Protein AF-A0A836N8N9-F1 (afdb_monomer)

Sequence (102 aa):
MRPVQILYTYSDAGNSVFLVVDHLPWTDSDKINWYLKHQNEIKNQHPLPEGSWHTWYVIDIGNGFTDYKKYIEGPYEDLYCFPTIKSNDNCIVKNYLMVINE

InterPro domains:
  IPR010351 Protein of unknown function DUF943 [PF06092] (2-101)

Organism: NCBI:txid1444044

Solvent-accessible surface area (backbone atoms only — not comparable to full-atom values): 6120 Å² total; per-residue (Å²): 134,82,84,70,46,80,78,46,76,49,64,79,83,71,43,44,36,38,41,30,19,76,53,74,58,90,48,70,69,49,38,52,52,51,45,70,74,41,44,67,59,56,42,69,78,52,76,67,74,83,93,59,67,36,36,40,37,34,29,39,35,83,94,43,67,35,39,67,72,68,38,74,81,48,77,86,67,65,64,48,69,46,84,87,47,87,53,70,52,28,19,29,61,67,41,75,78,45,78,47,81,84

Secondary structure (DSSP, 8-state):
-PPP-EEEEEE-SSSEEEEEES---SSHHHHHHHHHHHHHHHHHHSPPPTTS--EEEEEE-TT--B-HHHHHTSS---EEE-TT--SS--EEE--EEEEEE-

Nearest PDB structures (foldseek):
  4hlb-assembly1_A  TM=4.826E-01  e=5.111E-01  Desulfovibrio piger ATCC 29098
  3fov-assembly1_A  TM=3.733E-01  e=1.764E+00  Rhodopseudomonas palustris CGA009
  5opt-assembly1_m  TM=4.223E-01  e=2.608E+00  Trypanosoma cruzi strain CL Brener
  6p94-assembly1_A  TM=2.368E-01  e=3.385E+00  Homo sapiens

Structure (mmCIF, N/CA/C/O backbone):
data_AF-A0A836N8N9-F1
#
_entry.id   AF-A0A836N8N9-F1
#
loop_
_atom_site.group_PDB
_atom_site.id
_atom_site.type_symbol
_atom_site.label_atom_id
_atom_site.label_alt_id
_atom_site.label_comp_id
_atom_site.label_asym_id
_atom_site.label_entity_id
_atom_site.label_seq_id
_atom_site.pdbx_PDB_ins_code
_atom_site.Cartn_x
_atom_site.Cartn_y
_atom_site.Cartn_z
_atom_site.occupancy
_atom_site.B_iso_or_equiv
_atom_site.auth_seq_id
_atom_site.auth_comp_id
_atom_site.auth_asym_id
_atom_site.auth_atom_id
_atom_site.pdbx_PDB_model_num
ATOM 1 N N . MET A 1 1 ? -14.215 -16.857 0.530 1.00 68.81 1 MET A N 1
ATOM 2 C CA . MET A 1 1 ? -13.331 -15.811 -0.032 1.00 68.81 1 MET A CA 1
ATOM 3 C C . MET A 1 1 ? -11.886 -16.202 0.221 1.00 68.81 1 MET A C 1
ATOM 5 O O . MET A 1 1 ? -11.614 -16.761 1.278 1.00 68.81 1 MET A O 1
ATOM 9 N N . ARG A 1 2 ? -10.989 -15.961 -0.743 1.00 88.38 2 ARG A N 1
ATOM 10 C CA . ARG A 1 2 ? -9.547 -16.200 -0.578 1.00 88.38 2 ARG A CA 1
ATOM 11 C C . ARG A 1 2 ? -8.966 -15.152 0.388 1.00 88.38 2 ARG A C 1
ATOM 13 O O . ARG A 1 2 ? -9.347 -13.987 0.250 1.00 88.38 2 ARG A O 1
ATOM 20 N N . PRO A 1 3 ? -8.096 -15.530 1.346 1.00 91.69 3 PRO A N 1
ATOM 21 C CA . PRO A 1 3 ? -7.409 -14.564 2.202 1.00 91.69 3 PRO A CA 1
ATOM 22 C C . PRO A 1 3 ? -6.671 -13.525 1.359 1.00 91.69 3 PRO A C 1
ATOM 24 O O . PRO A 1 3 ? -6.042 -13.898 0.372 1.00 91.69 3 PRO A O 1
ATOM 27 N N . VAL A 1 4 ? -6.777 -12.253 1.736 1.00 95.06 4 VAL A N 1
ATOM 28 C CA . VAL A 1 4 ? -5.991 -11.168 1.132 1.00 95.06 4 VAL A CA 1
ATOM 29 C C . VAL A 1 4 ? -4.552 -11.284 1.615 1.00 95.06 4 VAL A C 1
ATOM 31 O O . VAL A 1 4 ? -4.322 -11.484 2.809 1.00 95.06 4 VAL A O 1
ATOM 34 N N . GLN A 1 5 ? -3.601 -11.143 0.702 1.00 94.56 5 GLN A N 1
ATOM 35 C CA . GLN A 1 5 ? -2.178 -11.099 0.999 1.00 94.56 5 GLN A CA 1
ATOM 36 C C . GLN A 1 5 ? -1.661 -9.677 0.809 1.00 94.56 5 GLN A C 1
ATOM 38 O O . GLN A 1 5 ? -1.833 -9.088 -0.255 1.00 94.56 5 GLN A O 1
ATOM 43 N N . ILE A 1 6 ? -0.998 -9.140 1.835 1.00 94.56 6 ILE A N 1
ATOM 44 C CA . ILE A 1 6 ? -0.216 -7.907 1.716 1.00 94.56 6 ILE A CA 1
ATOM 45 C C . ILE A 1 6 ? 1.162 -8.313 1.195 1.00 94.56 6 ILE A C 1
ATOM 47 O O . ILE A 1 6 ? 1.919 -8.998 1.879 1.00 94.56 6 ILE A O 1
ATOM 51 N N . LEU A 1 7 ? 1.453 -7.942 -0.047 1.00 95.38 7 LEU A N 1
ATOM 52 C CA . LEU A 1 7 ? 2.665 -8.331 -0.765 1.00 95.38 7 LEU A CA 1
ATOM 53 C C . LEU A 1 7 ? 3.815 -7.359 -0.508 1.00 95.38 7 LEU A C 1
ATOM 55 O O . LEU A 1 7 ? 4.981 -7.750 -0.532 1.00 95.38 7 LEU A O 1
ATOM 59 N N . TYR A 1 8 ? 3.489 -6.086 -0.291 1.00 94.62 8 TYR A N 1
ATOM 60 C CA . TYR A 1 8 ? 4.471 -5.041 -0.057 1.00 94.62 8 TYR A CA 1
ATOM 61 C C . TYR A 1 8 ? 3.847 -3.867 0.694 1.00 94.62 8 TYR A C 1
ATOM 63 O O . TYR A 1 8 ? 2.707 -3.490 0.421 1.00 94.62 8 TYR A O 1
ATOM 71 N N . THR A 1 9 ? 4.617 -3.262 1.596 1.00 92.56 9 THR A N 1
ATOM 72 C CA . THR A 1 9 ? 4.223 -2.033 2.286 1.00 92.56 9 THR A CA 1
ATOM 73 C C . THR A 1 9 ? 5.284 -0.967 2.090 1.00 92.56 9 THR A C 1
ATOM 75 O O . THR A 1 9 ? 6.482 -1.238 2.189 1.00 92.56 9 THR A O 1
ATOM 78 N N . TYR A 1 10 ? 4.843 0.261 1.852 1.00 92.19 10 TYR A N 1
ATOM 79 C CA . TYR A 1 10 ? 5.718 1.414 1.717 1.00 92.19 10 TYR A CA 1
ATOM 80 C C . TYR A 1 10 ? 5.122 2.629 2.413 1.00 92.19 10 TYR A C 1
ATOM 82 O O . TYR A 1 10 ? 3.937 2.899 2.272 1.00 92.19 10 TYR A O 1
ATOM 90 N N . SER A 1 11 ? 5.950 3.380 3.131 1.00 89.12 11 SER A N 1
ATOM 91 C CA . SER A 1 11 ? 5.607 4.718 3.603 1.00 89.12 11 SER A CA 1
ATOM 92 C C . SER A 1 11 ? 6.510 5.724 2.910 1.00 89.12 11 SER A C 1
ATOM 94 O O . SER A 1 11 ? 7.715 5.493 2.781 1.00 89.12 11 SER A O 1
ATOM 96 N N . ASP A 1 12 ? 5.939 6.854 2.502 1.00 86.44 12 ASP A N 1
ATOM 97 C CA . ASP A 1 12 ? 6.695 7.977 1.943 1.00 86.44 12 ASP A CA 1
ATOM 98 C C . ASP A 1 12 ? 7.464 8.784 3.008 1.00 86.44 12 ASP A C 1
ATOM 100 O O . ASP A 1 12 ? 8.061 9.810 2.688 1.00 86.44 12 ASP A O 1
ATOM 104 N N . ALA A 1 13 ? 7.467 8.310 4.263 1.00 80.56 13 ALA A N 1
ATOM 105 C CA . ALA A 1 13 ? 7.972 8.994 5.455 1.00 80.56 13 ALA A CA 1
ATOM 106 C C . ALA A 1 13 ? 7.257 10.319 5.784 1.00 80.56 13 ALA A C 1
ATOM 108 O O . ALA A 1 13 ? 7.682 11.040 6.687 1.00 80.56 13 ALA A O 1
ATOM 109 N N . GLY A 1 14 ? 6.176 10.632 5.071 1.00 83.19 14 GLY A N 1
ATOM 110 C CA . GLY A 1 14 ? 5.227 11.676 5.407 1.00 83.19 14 GLY A CA 1
ATOM 111 C C . GLY A 1 14 ? 3.965 11.051 5.982 1.00 83.19 14 GLY A C 1
ATOM 112 O O . GLY A 1 14 ? 4.005 10.336 6.982 1.00 83.19 14 GLY A O 1
ATOM 113 N N . ASN A 1 15 ? 2.848 11.327 5.318 1.00 87.88 15 ASN A N 1
ATOM 114 C CA . ASN A 1 15 ? 1.517 10.943 5.772 1.00 87.88 15 ASN A CA 1
ATOM 115 C C . ASN A 1 15 ? 0.902 9.846 4.896 1.00 87.88 15 ASN A C 1
ATOM 117 O O . ASN A 1 15 ? -0.282 9.562 5.042 1.00 87.88 15 ASN A O 1
ATOM 121 N N . SER A 1 16 ? 1.646 9.257 3.953 1.00 90.44 16 SER A N 1
ATOM 122 C CA . SER A 1 16 ? 1.106 8.229 3.061 1.00 90.44 16 SER A CA 1
ATOM 123 C C . SER A 1 16 ? 1.681 6.862 3.395 1.00 90.44 16 SER A C 1
ATOM 125 O O . SER A 1 16 ? 2.899 6.683 3.491 1.00 90.44 16 SER A O 1
ATOM 127 N N . VAL A 1 17 ? 0.802 5.868 3.484 1.00 91.75 17 VAL A N 1
ATOM 128 C CA . VAL A 1 17 ? 1.182 4.457 3.530 1.00 91.75 17 VAL A CA 1
ATOM 129 C C . VAL A 1 17 ? 0.495 3.709 2.410 1.00 91.75 17 VAL A C 1
ATOM 131 O O . VAL A 1 17 ? -0.696 3.863 2.179 1.00 91.75 17 VAL A O 1
ATOM 134 N N . PHE A 1 18 ? 1.252 2.874 1.721 1.00 94.69 18 PHE A N 1
ATOM 135 C CA . PHE A 1 18 ? 0.818 2.080 0.592 1.00 94.69 18 PHE A CA 1
ATOM 136 C C . PHE A 1 18 ? 0.867 0.611 0.979 1.00 94.69 18 PHE A C 1
ATOM 138 O O . PHE A 1 18 ? 1.932 0.102 1.320 1.00 94.69 18 PHE A O 1
ATOM 14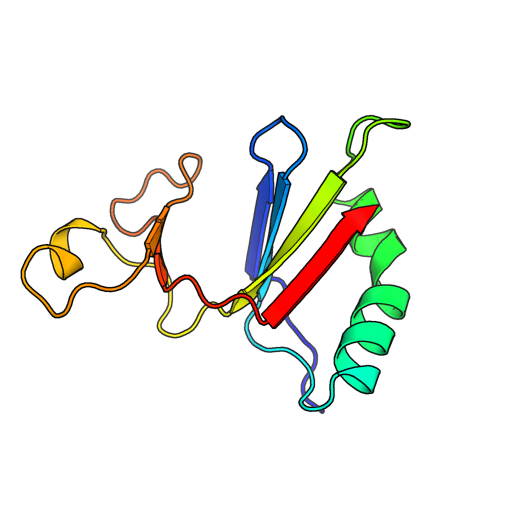5 N N . LEU A 1 19 ? -0.281 -0.055 0.911 1.00 95.81 19 LEU A N 1
ATOM 146 C CA . LEU A 1 19 ? -0.431 -1.494 1.083 1.00 95.81 19 LEU A CA 1
ATOM 147 C C . LEU A 1 19 ? -0.697 -2.099 -0.291 1.00 95.81 19 LEU A C 1
ATOM 149 O O . LEU A 1 19 ? -1.782 -1.927 -0.847 1.00 95.81 19 LEU A O 1
ATOM 153 N N . VAL A 1 20 ? 0.293 -2.787 -0.848 1.00 97.06 20 VAL A N 1
ATOM 154 C CA . VAL A 1 20 ? 0.149 -3.507 -2.114 1.00 97.06 20 VAL A CA 1
ATOM 155 C C . VAL A 1 20 ? -0.401 -4.892 -1.811 1.00 97.06 20 VAL A C 1
ATOM 157 O O . VAL A 1 20 ? 0.226 -5.659 -1.077 1.00 97.06 20 VAL A O 1
ATOM 160 N N . VAL A 1 21 ? -1.570 -5.207 -2.359 1.00 96.94 21 VAL A N 1
ATOM 161 C CA . VAL A 1 21 ? -2.297 -6.453 -2.093 1.00 96.94 21 VAL A CA 1
ATOM 162 C C . VAL A 1 21 ? -2.536 -7.252 -3.366 1.00 96.94 21 VAL A C 1
ATOM 164 O O . VAL A 1 21 ? -2.503 -6.708 -4.466 1.00 96.9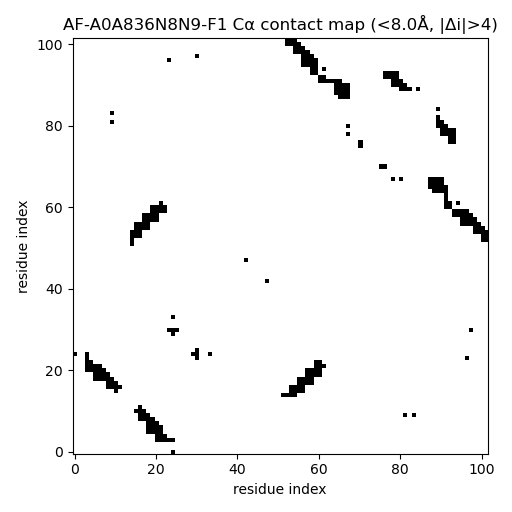4 21 VAL A O 1
ATOM 167 N N . ASP A 1 22 ? -2.791 -8.549 -3.217 1.00 96.62 22 ASP A N 1
ATOM 168 C CA . ASP A 1 22 ? -3.144 -9.423 -4.338 1.00 96.62 22 ASP A CA 1
ATOM 169 C C . ASP A 1 22 ? -4.600 -9.274 -4.809 1.00 96.62 22 ASP A C 1
ATOM 171 O O . ASP A 1 22 ? -4.900 -9.530 -5.971 1.00 96.62 22 ASP A O 1
ATOM 175 N N . HIS A 1 23 ? -5.506 -8.908 -3.901 1.00 95.25 23 HIS A N 1
ATOM 176 C CA . HIS A 1 23 ? -6.893 -8.524 -4.170 1.00 95.25 23 HIS A CA 1
ATOM 177 C C . HIS A 1 23 ? -7.516 -7.897 -2.917 1.00 95.25 23 HIS A C 1
ATOM 179 O O . HIS A 1 23 ? -6.963 -7.950 -1.823 1.00 95.25 23 HIS A O 1
ATOM 185 N N . LEU A 1 24 ? -8.739 -7.384 -3.048 1.00 95.62 24 LEU A N 1
ATOM 186 C CA . LEU A 1 24 ? -9.645 -7.167 -1.920 1.00 95.62 24 LEU A CA 1
ATOM 187 C 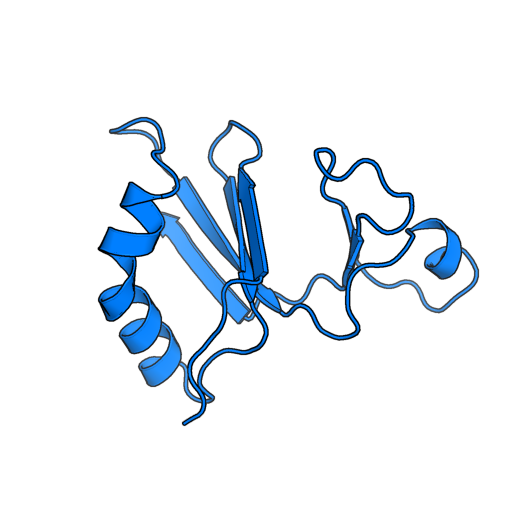C . LEU A 1 24 ? -10.961 -7.932 -2.128 1.00 95.62 24 LEU A C 1
ATOM 189 O O . LEU A 1 24 ? -11.246 -8.392 -3.239 1.00 95.62 24 LEU A O 1
ATOM 193 N N . PRO A 1 25 ? -11.784 -8.095 -1.076 1.00 95.50 25 PRO A N 1
ATOM 194 C CA . PRO A 1 25 ? -13.156 -8.553 -1.238 1.00 95.50 25 PRO A CA 1
ATOM 195 C C . PRO A 1 25 ? -13.950 -7.701 -2.237 1.00 95.50 25 PRO A C 1
ATOM 197 O O . PRO A 1 25 ? -13.654 -6.529 -2.466 1.00 95.50 25 PRO A O 1
ATOM 200 N N . TRP A 1 26 ? -14.983 -8.307 -2.823 1.00 92.00 26 TRP A N 1
ATOM 201 C CA . TRP A 1 26 ? -15.716 -7.715 -3.942 1.00 92.00 26 TRP A CA 1
ATOM 202 C C . TRP A 1 26 ? -16.530 -6.476 -3.551 1.00 92.00 26 TRP A C 1
ATOM 204 O O . TRP A 1 26 ? -16.481 -5.461 -4.242 1.00 92.00 26 TRP A O 1
ATOM 214 N N . THR A 1 27 ? -17.289 -6.552 -2.455 1.00 95.31 27 THR A N 1
ATOM 215 C CA . THR A 1 27 ? -18.185 -5.465 -2.041 1.00 95.31 27 THR A CA 1
ATOM 216 C C . THR A 1 27 ? -17.460 -4.462 -1.155 1.00 95.31 27 THR A C 1
ATOM 218 O O . THR A 1 27 ? -16.579 -4.835 -0.383 1.00 95.31 27 THR A O 1
ATOM 221 N N . ASP A 1 28 ? -17.867 -3.194 -1.198 1.00 95.50 28 ASP A N 1
ATOM 222 C CA . ASP A 1 28 ? -17.250 -2.164 -0.356 1.00 95.50 28 ASP A CA 1
ATOM 223 C C . ASP A 1 28 ? -17.424 -2.452 1.142 1.00 95.50 28 ASP A C 1
ATOM 225 O O . ASP A 1 28 ? -16.502 -2.224 1.923 1.00 95.50 28 ASP A O 1
ATOM 229 N N . SER A 1 29 ? -18.552 -3.051 1.546 1.00 96.31 29 SER A N 1
ATOM 230 C CA . SER A 1 29 ? -18.752 -3.491 2.932 1.00 96.31 29 SER A CA 1
ATOM 231 C C . SER A 1 29 ? -17.720 -4.541 3.349 1.00 96.31 29 SER A C 1
ATOM 233 O O . SER A 1 29 ? -17.149 -4.439 4.434 1.00 96.31 29 SER A O 1
ATOM 235 N N . ASP A 1 30 ? -17.423 -5.511 2.483 1.00 95.56 30 ASP A N 1
ATOM 236 C CA . ASP A 1 30 ? -16.429 -6.538 2.782 1.00 95.56 30 ASP A CA 1
ATOM 237 C C . ASP A 1 30 ? -14.998 -5.977 2.797 1.00 95.56 30 ASP A C 1
ATOM 239 O O . ASP A 1 30 ? -14.189 -6.416 3.615 1.00 95.56 30 ASP A O 1
ATOM 243 N N . LYS A 1 31 ? -14.678 -4.989 1.946 1.00 95.75 31 LYS A N 1
ATOM 244 C CA . LYS A 1 31 ? -13.382 -4.281 1.973 1.00 95.75 31 LYS A CA 1
ATOM 245 C C . LYS A 1 31 ? -13.172 -3.556 3.302 1.00 95.75 31 LYS A C 1
ATOM 247 O O . LYS A 1 31 ? -12.125 -3.715 3.929 1.00 95.75 31 LYS A O 1
ATOM 252 N N . ILE A 1 32 ? -14.188 -2.818 3.756 1.00 95.31 32 ILE A N 1
ATOM 253 C CA . ILE A 1 32 ? -14.168 -2.107 5.042 1.00 95.31 32 ILE A CA 1
ATOM 254 C C . ILE A 1 32 ? -14.029 -3.108 6.194 1.00 95.31 32 ILE A C 1
ATOM 256 O O . ILE A 1 32 ? -13.162 -2.945 7.050 1.00 95.31 32 ILE A O 1
ATOM 260 N N . ASN A 1 33 ? -14.825 -4.183 6.193 1.00 95.75 33 ASN A N 1
ATOM 261 C CA . ASN A 1 33 ? -14.754 -5.228 7.218 1.00 95.75 33 ASN A CA 1
ATOM 262 C C . ASN A 1 33 ? -13.382 -5.911 7.252 1.00 95.75 33 ASN A C 1
ATOM 264 O O . ASN A 1 33 ? -12.863 -6.209 8.329 1.00 95.75 33 ASN A O 1
ATOM 268 N N . TRP A 1 34 ? -12.778 -6.151 6.085 1.00 95.62 34 TRP A N 1
ATOM 269 C CA . TRP A 1 34 ? -11.419 -6.671 6.000 1.00 95.62 34 TRP A CA 1
ATOM 270 C C . TRP A 1 34 ? -10.417 -5.709 6.642 1.00 95.62 34 TRP A C 1
ATOM 272 O O . TRP A 1 34 ? -9.629 -6.156 7.476 1.00 95.62 34 TRP A O 1
ATOM 282 N N . TYR A 1 35 ? -10.475 -4.414 6.319 1.00 94.38 35 TYR A N 1
ATOM 283 C CA . TYR A 1 35 ? -9.563 -3.429 6.899 1.00 94.38 35 TYR A CA 1
ATOM 284 C C . TYR A 1 35 ? -9.716 -3.355 8.417 1.00 94.38 35 TYR A C 1
ATOM 286 O O . TYR A 1 35 ? -8.739 -3.554 9.129 1.00 94.38 35 TYR A O 1
ATOM 294 N N . LEU A 1 36 ? -10.940 -3.180 8.925 1.00 94.69 36 LEU A N 1
ATOM 295 C CA . LEU A 1 36 ? -11.209 -3.096 10.365 1.00 94.69 36 LEU A CA 1
ATOM 296 C C . LEU A 1 36 ? -10.713 -4.333 11.128 1.00 94.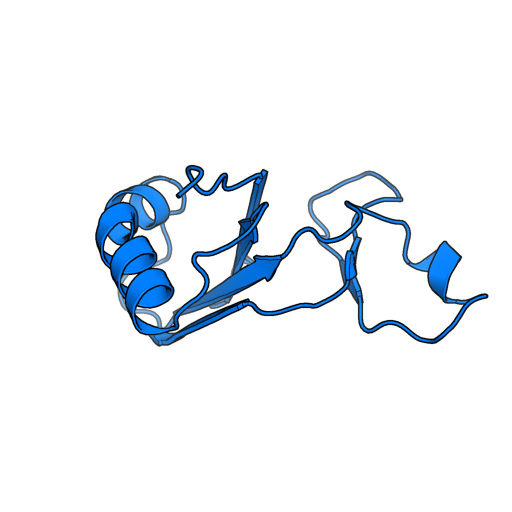69 36 LEU A C 1
ATOM 298 O O . LEU A 1 36 ? -10.205 -4.213 12.241 1.00 94.69 36 LEU A O 1
ATOM 302 N N . LYS A 1 37 ? -10.811 -5.524 10.525 1.00 94.88 37 LYS A N 1
ATOM 303 C CA . LYS A 1 37 ? -10.335 -6.772 11.134 1.00 94.88 37 LYS A CA 1
ATOM 304 C C . LYS A 1 37 ? -8.805 -6.856 11.237 1.00 94.88 37 LYS A C 1
ATOM 306 O O . LYS A 1 37 ? -8.314 -7.468 12.181 1.00 94.88 37 LYS A O 1
ATOM 311 N N . HIS A 1 38 ? -8.065 -6.272 10.292 1.00 91.44 38 HIS A N 1
ATOM 312 C CA . HIS A 1 38 ? -6.595 -6.358 10.223 1.00 91.44 38 HIS A CA 1
ATOM 313 C C . HIS A 1 38 ? -5.891 -5.043 10.596 1.00 91.44 38 HIS A C 1
ATOM 315 O O . HIS A 1 38 ? -4.667 -4.997 10.652 1.00 91.44 38 HI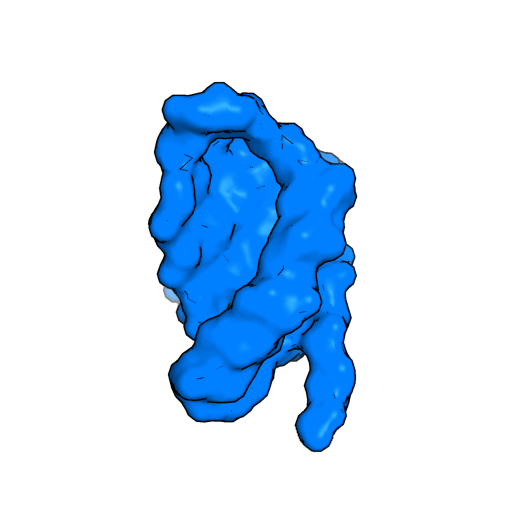S A O 1
ATOM 321 N N . GLN A 1 39 ? -6.642 -3.980 10.891 1.00 89.94 39 GLN A N 1
ATOM 322 C CA . GLN A 1 39 ? -6.134 -2.627 11.125 1.00 89.94 39 GLN A CA 1
ATOM 323 C C . GLN A 1 39 ? -5.018 -2.593 12.177 1.00 89.94 39 GLN A C 1
ATOM 325 O O . GLN A 1 39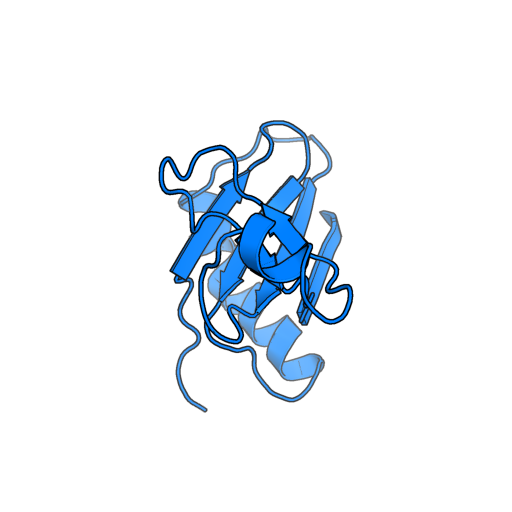 ? -3.972 -1.995 11.947 1.00 89.94 39 GLN A O 1
ATOM 330 N N . ASN A 1 40 ? -5.216 -3.263 13.314 1.00 89.06 40 ASN A N 1
ATOM 331 C CA . ASN A 1 40 ? -4.215 -3.303 14.381 1.00 89.06 40 ASN A CA 1
ATOM 332 C C . ASN A 1 40 ? -2.932 -4.021 13.946 1.00 89.06 40 ASN A C 1
ATOM 334 O O . ASN A 1 40 ? -1.840 -3.579 14.284 1.00 89.06 40 ASN A O 1
ATOM 338 N N . GLU A 1 41 ? -3.050 -5.113 13.188 1.00 88.50 41 GLU A N 1
ATOM 339 C CA . GLU A 1 41 ? -1.893 -5.843 12.661 1.00 88.50 41 GLU A CA 1
ATOM 340 C C . GLU A 1 41 ? -1.096 -4.968 11.687 1.00 88.50 41 GLU A C 1
ATOM 342 O O . GLU A 1 41 ? 0.112 -4.808 11.854 1.00 88.50 41 GLU A O 1
ATOM 347 N N . ILE A 1 42 ? -1.792 -4.336 10.738 1.00 86.88 42 ILE A N 1
ATOM 348 C CA . ILE A 1 42 ? -1.217 -3.419 9.748 1.00 86.88 42 ILE A CA 1
ATOM 349 C C . ILE A 1 42 ? -0.479 -2.265 10.445 1.00 86.88 42 ILE A C 1
ATOM 351 O O . ILE A 1 42 ? 0.674 -1.981 10.125 1.00 86.88 42 ILE A O 1
ATOM 355 N N . LYS A 1 43 ? -1.115 -1.623 11.434 1.00 84.81 43 LYS A N 1
ATOM 356 C CA . LYS A 1 43 ? -0.532 -0.498 12.183 1.00 84.81 43 LYS A CA 1
ATOM 357 C C . LYS A 1 43 ? 0.680 -0.911 13.017 1.00 84.81 43 LYS A C 1
ATOM 359 O O . LYS A 1 43 ? 1.672 -0.193 13.045 1.00 84.81 43 LYS A O 1
ATOM 364 N N . ASN A 1 44 ? 0.632 -2.076 13.662 1.00 84.56 44 ASN A N 1
ATOM 365 C CA . ASN A 1 44 ? 1.737 -2.557 14.494 1.00 84.56 44 ASN A CA 1
ATOM 366 C C . ASN A 1 44 ? 2.978 -2.932 13.672 1.00 84.56 44 ASN A C 1
ATOM 368 O O . ASN A 1 44 ? 4.100 -2.747 14.140 1.00 84.56 44 ASN A O 1
ATOM 372 N N . GLN A 1 45 ? 2.797 -3.460 12.458 1.00 80.88 45 GLN A N 1
ATOM 373 C CA . GLN A 1 45 ? 3.908 -3.776 11.552 1.00 80.88 45 GLN A CA 1
ATOM 374 C C . GLN A 1 45 ? 4.528 -2.517 10.928 1.00 80.88 45 GLN A C 1
ATOM 376 O O . GLN A 1 45 ? 5.692 -2.533 10.519 1.00 80.88 45 GLN A O 1
ATOM 381 N N . HIS A 1 46 ? 3.765 -1.424 10.875 1.00 77.56 46 HIS A N 1
ATOM 382 C CA . HIS A 1 46 ? 4.137 -0.179 10.212 1.00 77.56 46 HIS A CA 1
ATOM 383 C C . HIS A 1 46 ? 3.811 1.022 11.110 1.00 77.56 46 HIS A C 1
ATOM 385 O O . HIS A 1 46 ? 2.879 1.771 10.812 1.00 77.56 46 HIS A O 1
ATOM 391 N N . PRO A 1 47 ? 4.546 1.202 12.226 1.00 73.12 47 PRO A N 1
ATOM 392 C CA . PRO A 1 47 ? 4.261 2.263 13.177 1.00 73.12 47 PRO A CA 1
ATOM 393 C C . PRO A 1 47 ? 4.470 3.621 12.514 1.00 73.12 47 PRO A C 1
ATOM 395 O O . PRO A 1 47 ? 5.571 3.962 12.075 1.00 73.12 47 PRO A O 1
ATOM 398 N N . LEU A 1 48 ? 3.391 4.390 12.450 1.00 75.00 48 LEU A N 1
ATOM 399 C CA . LEU A 1 48 ? 3.411 5.775 12.010 1.00 75.00 48 LEU A CA 1
ATOM 400 C C . LEU A 1 48 ? 3.498 6.703 13.224 1.00 75.00 48 LEU A C 1
ATOM 402 O O . LEU A 1 48 ? 3.084 6.306 14.317 1.00 75.00 48 LEU A O 1
ATOM 406 N N . PRO A 1 49 ? 4.017 7.933 13.062 1.00 73.88 49 PRO A N 1
ATOM 407 C CA . PRO A 1 49 ? 4.005 8.918 14.134 1.00 73.88 49 PRO A CA 1
ATOM 408 C C . PRO A 1 49 ? 2.588 9.096 14.695 1.00 73.88 49 PRO A C 1
ATOM 410 O O . PRO A 1 49 ? 1.637 9.346 13.948 1.00 73.88 49 PRO A O 1
ATOM 413 N N . GLU A 1 50 ? 2.442 8.939 16.012 1.00 71.19 50 GLU A N 1
ATOM 414 C CA . GLU A 1 50 ? 1.162 9.151 16.687 1.00 71.19 50 GLU A CA 1
ATOM 415 C C . GLU A 1 50 ? 0.738 10.622 16.584 1.00 71.19 50 GLU A C 1
ATOM 417 O O . GLU A 1 50 ? 1.551 11.538 16.718 1.00 71.19 50 GLU A O 1
ATOM 422 N N . GLY A 1 51 ? -0.559 10.852 16.365 1.00 74.75 51 GLY A N 1
ATOM 423 C CA . GLY A 1 51 ? -1.146 12.193 16.341 1.00 74.75 51 GLY A CA 1
ATOM 424 C C . GLY A 1 51 ? -0.967 12.976 15.037 1.00 74.75 51 GLY A C 1
ATOM 425 O O . GLY A 1 51 ? -1.442 14.109 14.966 1.00 74.75 51 GLY A O 1
ATOM 426 N N . SER A 1 52 ? -0.334 12.409 14.006 1.00 78.56 52 SER A N 1
ATOM 427 C CA . SER A 1 52 ? -0.384 12.972 12.652 1.00 78.56 52 SER A CA 1
ATOM 428 C C . SER A 1 52 ? -1.457 12.290 11.806 1.00 78.56 52 SER A C 1
ATOM 430 O O . SER A 1 52 ? -1.760 11.117 12.003 1.00 78.56 52 SER A O 1
ATOM 432 N N . TRP A 1 53 ? -2.018 13.046 10.864 1.00 85.00 53 TRP A N 1
ATOM 433 C CA . TRP A 1 53 ? -2.969 12.531 9.881 1.00 85.00 53 TRP A CA 1
ATOM 434 C C . TRP A 1 53 ? -2.245 11.613 8.902 1.00 85.00 53 TRP A C 1
ATOM 436 O O . TRP A 1 53 ? -1.226 12.017 8.343 1.00 85.00 53 TRP A O 1
ATOM 446 N N . HIS A 1 54 ? -2.798 10.436 8.634 1.00 87.19 54 HIS A N 1
ATOM 447 C CA . HIS A 1 54 ? -2.259 9.447 7.710 1.00 87.19 54 HIS A CA 1
ATOM 448 C C . HIS A 1 54 ? -3.305 9.007 6.691 1.00 87.19 54 HIS A C 1
ATOM 450 O O . HIS A 1 54 ? -4.489 8.859 6.978 1.00 87.19 54 HIS A O 1
ATOM 456 N N . THR A 1 55 ? -2.857 8.779 5.463 1.00 92.88 55 THR A N 1
ATOM 457 C CA . THR A 1 55 ? -3.655 8.209 4.383 1.00 92.88 55 THR A CA 1
ATOM 458 C C . THR A 1 55 ? -3.100 6.840 4.028 1.00 92.88 55 THR A C 1
ATOM 460 O O . THR A 1 55 ? -1.962 6.717 3.573 1.00 92.88 55 T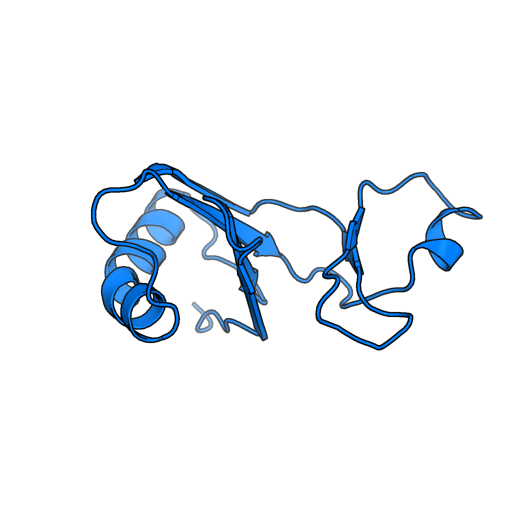HR A O 1
ATOM 463 N N . TRP A 1 56 ? -3.916 5.808 4.213 1.00 93.44 56 TRP A N 1
ATOM 464 C CA . TRP A 1 56 ? -3.609 4.455 3.772 1.00 93.44 56 TRP A CA 1
ATOM 465 C C . TRP A 1 56 ? -4.200 4.232 2.383 1.00 93.44 56 TRP A C 1
ATOM 467 O O . TRP A 1 56 ? -5.416 4.282 2.191 1.00 93.44 56 TRP A O 1
ATOM 477 N N . TYR A 1 57 ? -3.338 3.945 1.420 1.00 95.62 57 TYR A N 1
ATOM 478 C CA . TYR A 1 57 ? -3.682 3.557 0.064 1.00 95.62 57 TYR A CA 1
ATOM 479 C C . TYR A 1 57 ? -3.555 2.043 -0.070 1.00 95.62 57 TYR A C 1
ATOM 481 O O . TYR A 1 57 ? -2.451 1.504 -0.009 1.00 95.62 57 TYR A O 1
ATOM 489 N N . VAL A 1 58 ? -4.669 1.349 -0.287 1.00 96.81 58 VAL A N 1
ATOM 490 C CA . VAL A 1 58 ? -4.650 -0.076 -0.638 1.00 96.81 58 VAL A CA 1
ATOM 491 C C . VAL A 1 58 ? -4.648 -0.188 -2.158 1.00 96.81 58 VAL A C 1
ATOM 493 O O . VAL A 1 58 ? -5.621 0.207 -2.805 1.00 96.81 58 VAL A O 1
ATOM 496 N N . ILE A 1 59 ? -3.548 -0.679 -2.729 1.00 97.00 59 ILE A N 1
ATOM 497 C CA . ILE A 1 59 ? -3.334 -0.772 -4.179 1.00 97.00 59 ILE A CA 1
ATOM 498 C C . ILE A 1 59 ? -3.300 -2.239 -4.605 1.00 97.00 59 ILE A C 1
ATOM 500 O O . ILE A 1 59 ? -2.657 -3.065 -3.961 1.00 97.00 59 ILE A O 1
ATOM 504 N N . ASP A 1 60 ? -3.967 -2.545 -5.712 1.00 96.38 60 ASP A N 1
ATOM 505 C CA . ASP A 1 60 ? -3.881 -3.843 -6.376 1.00 96.38 60 ASP A CA 1
ATOM 506 C C . ASP A 1 60 ? -2.522 -4.054 -7.058 1.00 96.38 60 ASP A C 1
ATOM 508 O O . ASP A 1 60 ? -2.031 -3.183 -7.775 1.00 96.38 60 ASP A O 1
ATOM 512 N N . ILE A 1 61 ? -1.929 -5.234 -6.883 1.00 96.38 61 ILE A N 1
ATOM 513 C CA . ILE A 1 61 ? -0.682 -5.613 -7.555 1.00 96.38 61 ILE A CA 1
ATOM 514 C C . ILE A 1 61 ? -0.857 -5.763 -9.075 1.00 96.38 61 ILE A C 1
ATOM 516 O O . ILE A 1 61 ? 0.116 -5.626 -9.819 1.00 96.38 61 ILE A O 1
ATOM 520 N N . GLY A 1 62 ? -2.075 -6.056 -9.546 1.00 93.31 62 GLY A N 1
ATOM 521 C CA . GLY A 1 62 ? -2.374 -6.261 -10.961 1.00 93.31 62 GLY A CA 1
ATOM 522 C C . GLY A 1 62 ? -1.461 -7.317 -11.594 1.00 93.31 62 GLY A C 1
ATOM 523 O O . GLY A 1 62 ? -1.423 -8.470 -11.165 1.00 93.31 62 GLY A O 1
ATOM 524 N N . ASN A 1 63 ? -0.690 -6.913 -12.607 1.00 91.94 63 ASN A N 1
ATOM 525 C CA . ASN A 1 63 ? 0.254 -7.784 -13.320 1.00 91.94 63 ASN A CA 1
ATOM 526 C C . ASN A 1 63 ? 1.621 -7.945 -12.623 1.00 91.94 63 ASN A C 1
ATOM 528 O O . ASN A 1 63 ? 2.515 -8.580 -13.182 1.00 91.94 63 ASN A O 1
ATOM 532 N N . GLY A 1 64 ? 1.803 -7.386 -11.424 1.00 94.44 64 GLY A N 1
ATOM 533 C CA . GLY A 1 64 ? 3.085 -7.388 -10.724 1.00 94.44 64 GLY A CA 1
ATOM 534 C C . GLY A 1 64 ? 3.858 -6.082 -10.862 1.00 94.44 64 GLY A C 1
ATOM 535 O O . GLY A 1 64 ? 3.417 -5.116 -11.487 1.00 94.44 64 GLY A O 1
ATOM 536 N N . PHE A 1 65 ? 5.048 -6.072 -10.260 1.00 94.81 65 PHE A N 1
ATOM 537 C CA . PHE A 1 65 ? 5.983 -4.967 -10.409 1.00 94.81 65 PHE A CA 1
ATOM 538 C C . PHE A 1 65 ? 6.564 -4.914 -11.824 1.00 94.81 65 PHE A C 1
ATOM 540 O O . PHE A 1 65 ? 6.830 -5.939 -12.451 1.00 94.81 65 PHE A O 1
ATOM 547 N N . THR A 1 66 ? 6.794 -3.701 -12.310 1.00 92.50 66 THR A N 1
ATOM 548 C CA . THR A 1 66 ? 7.269 -3.416 -13.659 1.00 92.50 66 THR A CA 1
ATOM 549 C C . THR A 1 66 ? 8.169 -2.188 -13.691 1.00 92.50 66 THR A C 1
ATOM 551 O O . THR A 1 66 ? 8.164 -1.360 -12.781 1.00 92.50 66 THR A O 1
ATOM 554 N N . ASP A 1 67 ? 8.954 -2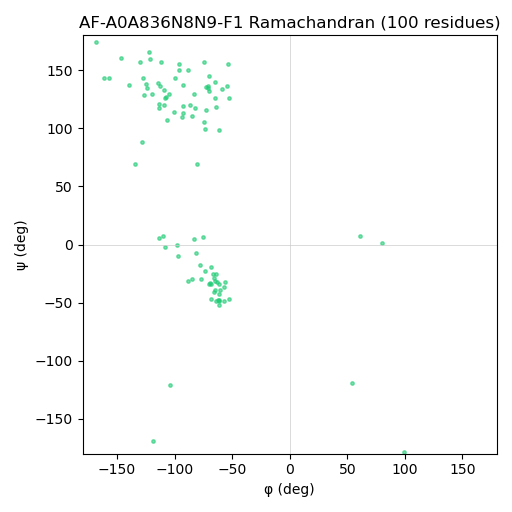.078 -14.755 1.00 90.44 67 ASP A N 1
ATOM 555 C CA . ASP A 1 67 ? 9.787 -0.924 -15.071 1.00 90.44 67 ASP A CA 1
ATOM 556 C C . ASP A 1 67 ? 8.960 0.155 -15.773 1.00 90.44 67 ASP A C 1
ATOM 558 O O . ASP A 1 67 ? 8.286 -0.118 -16.773 1.00 90.44 67 ASP A O 1
ATOM 562 N N . TYR A 1 68 ? 9.041 1.390 -15.271 1.00 84.88 68 TYR A N 1
ATOM 563 C CA . TYR A 1 68 ? 8.386 2.551 -15.873 1.00 84.88 68 TYR A CA 1
ATOM 564 C C . TYR A 1 68 ? 8.789 2.758 -17.339 1.00 84.88 68 TYR A C 1
ATOM 566 O O . TYR A 1 68 ? 7.969 3.192 -18.145 1.00 84.88 68 TYR A O 1
ATOM 574 N N . LYS A 1 69 ? 10.025 2.405 -17.720 1.00 83.62 69 LYS A N 1
ATOM 575 C CA . LYS A 1 69 ? 10.525 2.557 -19.094 1.00 83.62 69 LYS A CA 1
ATOM 576 C C . LYS A 1 69 ? 9.759 1.703 -20.095 1.00 83.62 69 LYS A C 1
ATOM 578 O O . LYS A 1 69 ? 9.574 2.139 -21.225 1.00 83.62 69 LYS A O 1
ATOM 583 N N . LYS A 1 70 ? 9.261 0.531 -19.680 1.00 77.56 70 LYS A N 1
ATOM 584 C CA . LYS A 1 70 ? 8.458 -0.360 -20.538 1.00 77.56 70 LYS A CA 1
ATOM 585 C C . LYS A 1 70 ? 7.130 0.288 -20.956 1.00 77.56 70 LYS A C 1
ATOM 587 O O . LYS A 1 70 ? 6.601 -0.051 -22.007 1.00 77.56 70 LYS A O 1
ATOM 592 N N . TYR A 1 71 ? 6.625 1.239 -20.165 1.00 70.50 71 TYR A N 1
ATOM 593 C CA . TYR A 1 71 ? 5.366 1.947 -20.418 1.00 70.50 71 TYR A CA 1
ATOM 594 C C . TYR A 1 71 ? 5.547 3.307 -21.102 1.00 70.50 71 TYR A C 1
ATOM 596 O O . TYR A 1 71 ? 4.571 3.868 -21.588 1.00 70.50 71 TYR A O 1
ATOM 604 N N . ILE A 1 72 ? 6.781 3.816 -21.224 1.00 63.72 72 ILE A N 1
ATOM 605 C CA . ILE A 1 72 ? 7.076 4.997 -22.058 1.00 63.72 72 ILE A CA 1
ATOM 606 C C . ILE A 1 72 ? 6.829 4.686 -23.547 1.00 63.72 72 ILE A C 1
ATOM 608 O O . ILE A 1 72 ? 6.477 5.579 -24.315 1.00 63.72 72 ILE A O 1
ATOM 612 N N . GLU A 1 73 ? 6.981 3.421 -23.947 1.00 61.00 73 GLU A N 1
ATOM 613 C CA . GLU A 1 73 ? 6.813 2.951 -25.329 1.00 61.00 73 GLU A CA 1
ATOM 614 C C . GLU A 1 73 ? 5.423 2.323 -25.603 1.00 61.00 73 GLU A C 1
ATOM 616 O O . GLU A 1 73 ? 5.147 1.915 -26.732 1.00 61.00 73 GLU A O 1
ATOM 621 N N . GLY A 1 74 ? 4.539 2.251 -24.595 1.00 63.81 74 GLY A N 1
ATOM 622 C CA . GLY A 1 74 ? 3.217 1.603 -24.648 1.00 63.81 74 GLY A CA 1
ATOM 623 C C . GLY A 1 74 ? 2.033 2.559 -24.402 1.00 63.81 74 GLY A C 1
ATOM 624 O O . GLY A 1 74 ? 2.218 3.777 -24.409 1.00 63.81 74 GLY A O 1
ATOM 625 N N . PRO A 1 75 ? 0.794 2.053 -24.200 1.00 62.78 75 PRO A N 1
ATOM 626 C CA . PRO A 1 75 ? -0.309 2.899 -23.745 1.00 62.78 75 PRO A CA 1
ATOM 627 C C . PRO A 1 75 ? 0.066 3.533 -22.398 1.00 62.78 75 PRO A C 1
ATOM 629 O O . PRO A 1 75 ? 0.584 2.851 -21.517 1.00 62.78 75 PRO A O 1
ATOM 632 N N . TYR A 1 76 ? -0.165 4.840 -22.256 1.00 64.69 76 TYR A N 1
ATOM 633 C CA . TYR A 1 76 ? 0.170 5.591 -21.046 1.00 64.69 76 TYR A CA 1
ATOM 634 C C . TYR A 1 76 ? -0.604 5.043 -19.837 1.00 64.69 76 TYR A C 1
ATOM 636 O O . TYR A 1 76 ? -1.773 5.377 -19.644 1.00 64.69 76 TYR A O 1
ATOM 644 N N . GLU A 1 77 ? 0.037 4.205 -19.025 1.00 74.00 77 GLU A N 1
ATOM 645 C CA . GLU A 1 77 ? -0.505 3.759 -17.740 1.00 74.00 77 GLU A CA 1
ATOM 646 C C . GLU A 1 77 ? -0.013 4.680 -16.613 1.00 74.00 77 GLU A C 1
ATOM 648 O O . GLU A 1 77 ? 1.154 5.074 -16.580 1.00 74.00 77 GLU A O 1
ATOM 653 N N . ASP A 1 78 ? -0.912 5.052 -15.693 1.00 87.06 78 ASP A N 1
ATOM 654 C CA . ASP A 1 78 ? -0.548 5.802 -14.483 1.00 87.06 78 ASP A CA 1
ATOM 655 C C . ASP A 1 78 ? 0.149 4.825 -13.527 1.00 87.06 78 ASP A C 1
ATOM 657 O O . ASP A 1 78 ? -0.488 3.935 -12.960 1.00 87.06 78 ASP A O 1
ATOM 661 N N . LEU A 1 79 ? 1.473 4.931 -13.411 1.00 91.50 79 LEU A N 1
ATOM 662 C CA . LEU A 1 79 ? 2.292 4.043 -12.590 1.00 91.50 79 LEU A CA 1
ATOM 663 C C . LEU A 1 79 ? 2.638 4.696 -11.251 1.00 91.50 79 LEU A C 1
ATOM 665 O O . LEU A 1 79 ? 2.963 5.880 -11.182 1.00 91.50 79 LEU A O 1
ATOM 669 N N . TYR A 1 80 ? 2.674 3.891 -10.191 1.00 92.81 80 TYR A N 1
ATOM 670 C CA . TYR A 1 80 ? 3.260 4.277 -8.912 1.00 92.81 80 TYR A CA 1
ATOM 671 C C . TYR A 1 80 ? 4.564 3.513 -8.682 1.00 92.81 80 TYR A C 1
ATOM 673 O O . TYR A 1 80 ? 4.555 2.284 -8.633 1.00 92.81 80 TYR A O 1
ATOM 681 N N . CYS A 1 81 ? 5.677 4.233 -8.531 1.00 94.00 81 CYS A N 1
ATOM 682 C CA . CYS A 1 81 ? 7.007 3.654 -8.346 1.00 94.00 81 CYS A CA 1
ATOM 683 C C . CYS A 1 81 ? 7.478 3.780 -6.898 1.00 94.00 81 CYS A C 1
ATOM 685 O O . CYS A 1 81 ? 7.482 4.871 -6.331 1.00 94.00 81 CYS A O 1
ATOM 687 N N . PHE A 1 82 ? 7.927 2.669 -6.319 1.00 94.69 82 PHE A N 1
ATOM 688 C CA . PHE A 1 82 ? 8.392 2.604 -4.939 1.00 94.69 82 PHE A CA 1
ATOM 689 C C . PHE A 1 82 ? 9.915 2.802 -4.882 1.00 94.69 82 PHE A C 1
ATOM 691 O O . PHE A 1 82 ? 10.668 1.911 -5.286 1.00 94.69 82 PHE A O 1
ATOM 698 N N . PRO A 1 83 ? 10.412 3.935 -4.356 1.00 92.56 83 PRO A N 1
ATOM 699 C CA . PRO A 1 83 ? 11.836 4.278 -4.415 1.00 92.56 83 PRO A CA 1
ATOM 700 C C . PRO A 1 83 ? 12.727 3.372 -3.554 1.00 92.56 83 PRO A C 1
ATOM 702 O O . PRO A 1 83 ? 13.935 3.303 -3.764 1.00 92.56 83 PRO A O 1
ATOM 705 N N . THR A 1 84 ? 12.154 2.665 -2.579 1.00 93.06 84 THR A N 1
ATOM 706 C CA . THR A 1 84 ? 12.883 1.719 -1.723 1.00 93.06 84 THR A CA 1
ATOM 707 C C . THR A 1 84 ? 13.159 0.379 -2.409 1.00 93.06 84 THR A C 1
ATOM 709 O O . THR A 1 84 ? 14.054 -0.349 -1.972 1.00 93.06 84 THR A O 1
ATOM 712 N N . ILE A 1 85 ? 12.450 0.051 -3.496 1.00 94.56 85 ILE A N 1
ATOM 713 C CA . ILE A 1 85 ? 12.742 -1.124 -4.323 1.00 94.56 85 ILE A CA 1
ATOM 714 C C . ILE A 1 85 ? 13.878 -0.755 -5.284 1.00 94.56 85 ILE A C 1
ATOM 716 O O . ILE A 1 85 ? 13.734 0.124 -6.127 1.00 94.56 85 ILE A O 1
ATOM 720 N N . LYS A 1 86 ? 15.022 -1.440 -5.162 1.00 93.31 86 LYS A N 1
ATOM 721 C CA . LYS A 1 86 ? 16.248 -1.143 -5.936 1.00 93.31 86 LYS A CA 1
ATOM 722 C C . LYS A 1 86 ? 16.266 -1.729 -7.356 1.00 93.31 86 LYS A C 1
ATOM 724 O O . LYS A 1 86 ? 17.210 -1.476 -8.098 1.00 93.31 86 LYS A O 1
ATOM 729 N N . SER A 1 87 ? 15.284 -2.559 -7.703 1.00 94.25 87 SER A N 1
ATOM 730 C CA . SER A 1 87 ? 15.130 -3.118 -9.053 1.00 94.25 87 SER A CA 1
ATOM 731 C C . SER A 1 87 ? 14.611 -2.055 -10.024 1.00 94.25 87 SER A C 1
ATOM 733 O O . SER A 1 87 ? 13.950 -1.113 -9.599 1.00 94.25 87 SER A O 1
ATOM 735 N N . ASN A 1 88 ? 14.847 -2.237 -11.327 1.00 92.31 88 ASN A N 1
ATOM 736 C CA . ASN A 1 88 ? 14.156 -1.447 -12.352 1.00 92.31 88 ASN A CA 1
ATOM 737 C C . ASN A 1 88 ? 12.651 -1.738 -12.356 1.00 92.31 88 ASN A C 1
ATOM 739 O O . ASN A 1 88 ? 11.864 -0.845 -12.633 1.00 92.31 88 ASN A O 1
ATOM 743 N N . ASP A 1 89 ? 12.254 -2.967 -12.015 1.00 94.12 89 ASP A N 1
ATOM 744 C CA . ASP A 1 89 ? 10.851 -3.330 -11.838 1.00 94.12 89 ASP A CA 1
ATOM 745 C C . ASP A 1 89 ? 10.372 -2.884 -10.442 1.00 94.12 89 ASP A C 1
ATOM 747 O O . ASP A 1 89 ? 10.193 -3.705 -9.542 1.00 94.12 89 ASP A O 1
ATOM 751 N N . ASN A 1 90 ? 10.258 -1.569 -10.223 1.00 95.50 90 ASN A N 1
ATOM 752 C CA . ASN A 1 90 ? 9.849 -0.969 -8.947 1.00 95.50 90 ASN A CA 1
ATOM 753 C C . ASN A 1 90 ? 8.502 -0.243 -8.991 1.00 95.50 90 ASN A C 1
ATOM 755 O O . ASN A 1 90 ? 8.121 0.383 -8.000 1.00 95.50 90 ASN A O 1
ATOM 759 N N . CYS A 1 91 ? 7.784 -0.308 -10.106 1.00 94.50 91 CYS A N 1
ATOM 760 C CA . CYS A 1 91 ? 6.505 0.361 -10.282 1.00 94.50 91 CYS A CA 1
ATOM 761 C C . CYS A 1 91 ? 5.358 -0.635 -10.374 1.00 94.50 91 CYS A C 1
ATOM 763 O O . CYS A 1 91 ? 5.564 -1.782 -10.750 1.00 94.50 91 CYS A O 1
ATOM 765 N N . ILE A 1 92 ? 4.146 -0.196 -10.063 1.00 94.00 92 ILE A N 1
ATOM 766 C CA . ILE A 1 92 ? 2.907 -0.933 -10.330 1.00 94.00 92 ILE A CA 1
ATOM 767 C C . ILE A 1 92 ? 1.919 -0.012 -11.028 1.00 94.00 92 ILE A C 1
ATOM 769 O O . ILE A 1 92 ? 2.001 1.211 -10.890 1.00 94.00 92 ILE A O 1
ATOM 773 N N . VAL A 1 93 ? 0.966 -0.596 -11.746 1.00 92.56 93 VAL A N 1
ATOM 774 C CA . VAL A 1 93 ? -0.172 0.151 -12.284 1.00 92.56 93 VAL A CA 1
ATOM 775 C C . VAL A 1 93 ? -0.999 0.666 -11.117 1.00 92.56 93 VAL A C 1
ATOM 777 O O . VAL A 1 93 ? -1.384 -0.088 -10.224 1.00 92.56 93 VAL A O 1
ATOM 780 N N . LYS A 1 94 ? -1.251 1.968 -11.087 1.00 92.31 94 LYS A N 1
ATOM 781 C CA . LYS A 1 94 ? -1.957 2.611 -9.987 1.00 92.31 94 LYS A CA 1
ATOM 782 C C . LYS A 1 94 ? -3.439 2.258 -10.046 1.00 92.31 94 LYS A C 1
ATOM 784 O O . LYS A 1 94 ? -4.218 2.861 -10.778 1.00 92.31 94 LYS A O 1
ATOM 789 N N . ASN A 1 95 ? -3.821 1.287 -9.227 1.00 94.25 95 ASN A N 1
ATOM 790 C CA . ASN A 1 95 ? -5.196 0.833 -9.074 1.00 94.25 95 ASN A CA 1
ATOM 791 C C . ASN A 1 95 ? -5.585 0.824 -7.588 1.00 94.25 95 ASN A C 1
ATOM 793 O O . ASN A 1 95 ? -5.392 -0.167 -6.881 1.00 94.25 95 ASN A O 1
ATOM 797 N N . TYR A 1 96 ? -6.088 1.959 -7.094 1.00 95.31 96 TYR A N 1
ATOM 798 C CA . TYR A 1 96 ? -6.529 2.081 -5.704 1.00 95.31 96 TYR A CA 1
ATOM 799 C C . TYR A 1 96 ? -7.833 1.317 -5.486 1.00 95.31 96 TYR A C 1
ATOM 801 O O . TYR A 1 96 ? -8.880 1.690 -6.011 1.00 95.31 96 TYR A O 1
ATOM 809 N N . LEU A 1 97 ? -7.780 0.283 -4.653 1.00 96.44 97 LEU A N 1
ATOM 810 C CA . LEU A 1 97 ? -8.957 -0.495 -4.278 1.00 96.44 97 LEU A CA 1
ATOM 811 C C . LEU A 1 97 ? -9.726 0.142 -3.117 1.00 96.44 97 LEU A C 1
ATOM 813 O O . LEU A 1 97 ? -10.937 -0.055 -2.994 1.00 96.44 97 LEU A O 1
ATOM 817 N N . MET A 1 98 ? -9.014 0.860 -2.245 1.00 96.25 98 MET A N 1
ATOM 818 C CA . MET A 1 98 ? -9.552 1.527 -1.062 1.00 96.25 98 MET A CA 1
ATOM 819 C C . MET A 1 98 ? -8.574 2.602 -0.572 1.00 96.25 98 MET A C 1
ATOM 821 O O . MET A 1 98 ? -7.359 2.405 -0.615 1.00 96.25 98 MET A O 1
ATOM 825 N N . VAL A 1 99 ? -9.112 3.720 -0.079 1.00 96.38 99 VAL A N 1
ATOM 826 C CA . VAL A 1 99 ? -8.348 4.804 0.557 1.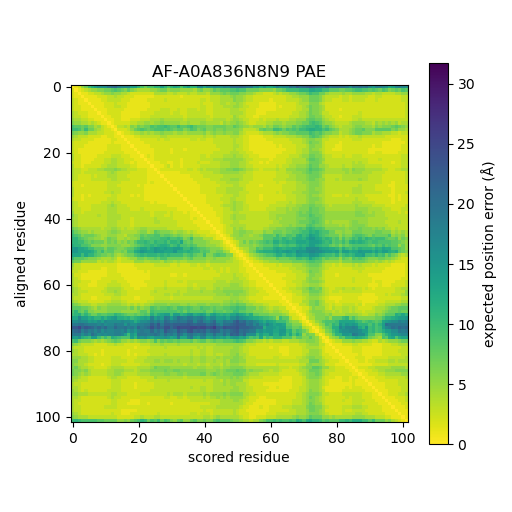00 96.38 99 VAL A CA 1
ATOM 827 C C . VAL A 1 99 ? -8.952 5.077 1.928 1.00 96.38 99 VAL A C 1
ATOM 829 O O . VAL A 1 99 ? -10.164 5.262 2.038 1.00 96.38 99 VAL A O 1
ATOM 832 N N . ILE A 1 100 ? -8.118 5.089 2.964 1.00 94.25 100 ILE A N 1
ATOM 833 C CA . ILE A 1 100 ? -8.527 5.352 4.346 1.00 94.25 100 ILE A CA 1
ATOM 834 C C . ILE A 1 100 ? -7.784 6.587 4.852 1.00 94.25 100 ILE A C 1
ATOM 836 O O . ILE A 1 100 ? -6.563 6.647 4.744 1.00 94.25 100 ILE A O 1
ATOM 840 N N . ASN A 1 101 ? -8.519 7.542 5.422 1.00 91.88 101 ASN A N 1
ATOM 841 C CA . ASN A 1 101 ? -7.964 8.727 6.075 1.00 91.88 101 ASN A CA 1
ATOM 842 C C . ASN A 1 101 ? -8.142 8.595 7.591 1.00 91.88 101 ASN A C 1
ATOM 844 O O . ASN A 1 101 ? -9.272 8.384 8.036 1.00 91.88 101 ASN A O 1
ATOM 848 N N . GLU A 1 102 ? -7.056 8.724 8.353 1.00 84.25 102 GLU A N 1
ATOM 849 C CA . GLU A 1 102 ? -7.020 8.587 9.819 1.00 84.25 102 GLU A CA 1
ATOM 850 C C . GLU A 1 102 ? -6.181 9.664 10.497 1.00 84.25 102 GLU A C 1
ATOM 852 O O . GLU A 1 102 ? -5.209 10.136 9.871 1.00 84.25 102 GLU A O 1
#

Mean predicted aligned error: 4.56 Å

Foldseek 3Di:
DDDKDQPDWDDPLAQEIEGEIQDFDDDPVRNVVNCVVCVVVVCVVPPDDPPDKHKYFYFYCVPHFAAPVVCVPHPNFDWDFGPVDPDSSRIGRGHGPDMDID

pLDDT: mean 89.05, std 9.01, range [61.0, 97.06]

Radius of gyration: 14.28 Å; Cα contacts (8 Å, |Δi|>4): 150; chains: 1; bounding box: 35×29×42 Å